Protein AF-A0A9X8NSI2-F1 (afdb_monomer_lite)

Sequence (52 aa):
LNGKPLYVITYGNFANRDAAVSAIKALPAKVQAGKPWPRTVASVQQELATTR

InterPro domains:
  IPR007730 Sporulatio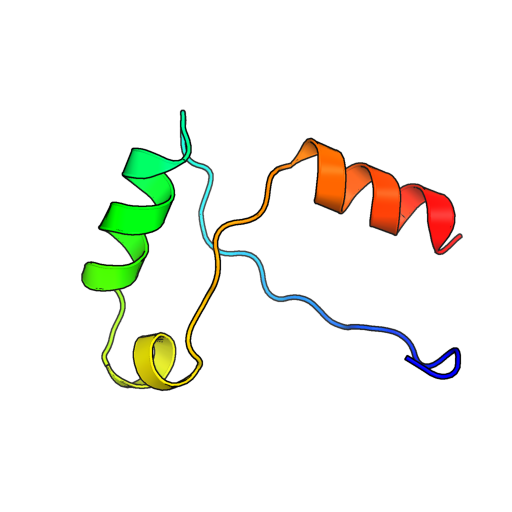n-like domain [PF05036] (2-39)
  IPR007730 Sporulation-like domain [PS51724] (1-40)
  IPR036680 Sporulation-like domain superfamily [G3DSA:3.30.70.1070] (1-48)

Radius of gyration: 12.81 Å; chains: 1; bounding box: 24×21×34 Å

pLDDT: mean 86.73, std 10.42, range [54.47, 95.5]

Secondary structure (DSSP, 8-state):
--SPPP--------SSHHHHHHHHHTS-HHHHTT------HHHHHHHHHHT-

Organism: Bacillus cereus (NCBI:txid1396)

Foldseek 3Di:
DVPDDDDDDDDDDDPDQVRVVVVLVVDPPVSVVVVDDDDDPVVVVVVVVVND

Structure (mmCIF, N/CA/C/O backbone):
data_AF-A0A9X8NSI2-F1
#
_entry.id   AF-A0A9X8NSI2-F1
#
loop_
_atom_site.group_PDB
_atom_site.id
_atom_site.type_symbol
_atom_site.label_atom_id
_atom_site.label_alt_id
_atom_site.label_comp_id
_atom_site.label_asym_id
_atom_site.label_entity_id
_atom_site.label_seq_id
_atom_site.pdbx_PDB_ins_code
_atom_site.Cartn_x
_atom_site.Cartn_y
_atom_site.Cartn_z
_atom_site.occupancy
_atom_site.B_iso_or_equiv
_atom_site.auth_seq_id
_atom_site.auth_comp_id
_atom_site.auth_asym_id
_atom_site.auth_atom_id
_atom_site.pdbx_PDB_model_num
ATOM 1 N N . LEU A 1 1 ? -7.987 14.874 10.068 1.00 56.97 1 LEU A N 1
ATOM 2 C CA . LEU A 1 1 ? -8.896 13.795 10.521 1.00 56.97 1 LEU A CA 1
ATOM 3 C C . LEU A 1 1 ? -9.208 14.071 11.983 1.00 56.97 1 LEU A C 1
ATOM 5 O O . LEU A 1 1 ? -8.285 14.077 12.782 1.00 56.97 1 LEU A O 1
ATOM 9 N N . ASN A 1 2 ? -10.457 14.398 12.312 1.00 64.12 2 ASN A N 1
ATOM 10 C CA . ASN A 1 2 ? -10.879 14.927 13.619 1.00 64.12 2 ASN A CA 1
ATOM 11 C C . ASN A 1 2 ? -10.901 13.841 14.717 1.00 64.12 2 ASN A C 1
ATOM 13 O O . ASN A 1 2 ? -11.957 13.547 15.265 1.00 64.12 2 ASN A O 1
ATOM 17 N N . GLY A 1 3 ? -9.770 13.175 14.971 1.00 69.38 3 GLY A N 1
ATOM 18 C CA . GLY A 1 3 ? -9.646 12.131 15.998 1.00 69.38 3 GLY A CA 1
ATOM 19 C C . GLY A 1 3 ? -10.351 10.804 15.685 1.00 69.38 3 GLY A C 1
ATOM 20 O O . GLY A 1 3 ? -10.430 9.943 16.553 1.00 69.38 3 GLY A O 1
ATOM 21 N N . LYS A 1 4 ? -10.872 10.608 14.463 1.00 69.00 4 LYS A N 1
ATOM 22 C CA . LYS A 1 4 ? -11.473 9.328 14.052 1.00 69.00 4 LYS A CA 1
ATOM 23 C C . LYS A 1 4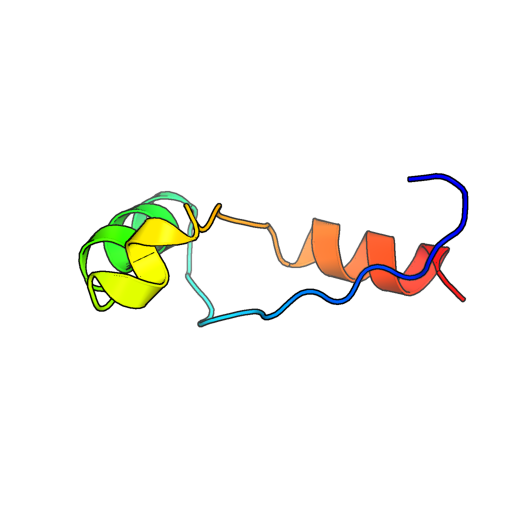 ? -10.388 8.329 13.618 1.00 69.00 4 LYS A C 1
ATOM 25 O O . LYS A 1 4 ? -9.506 8.737 12.858 1.00 69.00 4 LYS A O 1
ATOM 30 N N . PRO A 1 5 ? -10.469 7.049 14.036 1.00 72.69 5 PRO A N 1
ATOM 31 C CA . PRO A 1 5 ? -9.501 6.027 13.650 1.00 72.69 5 PRO A CA 1
ATOM 32 C C . PRO A 1 5 ? -9.485 5.840 12.130 1.00 72.69 5 PRO A C 1
ATOM 34 O O . PRO A 1 5 ? -10.533 5.772 11.483 1.00 72.69 5 PRO A O 1
ATOM 37 N N . LEU A 1 6 ? -8.280 5.784 11.563 1.00 74.88 6 LEU A N 1
ATOM 38 C CA . LEU A 1 6 ? -8.057 5.529 10.146 1.00 74.88 6 LEU A CA 1
ATOM 39 C C . LEU A 1 6 ? -7.786 4.038 9.941 1.00 74.88 6 LEU A C 1
ATOM 41 O O . LEU A 1 6 ? -6.894 3.476 10.571 1.00 74.88 6 LEU A O 1
ATOM 45 N N . TYR A 1 7 ? -8.515 3.418 9.018 1.00 79.88 7 TYR A N 1
ATOM 46 C CA . TYR A 1 7 ? -8.285 2.034 8.614 1.00 79.88 7 TYR A CA 1
ATOM 47 C C . TYR A 1 7 ? -7.597 2.024 7.248 1.00 79.88 7 TYR A C 1
ATOM 49 O O . TYR A 1 7 ? -8.161 2.499 6.262 1.00 79.88 7 TYR A O 1
ATOM 57 N N . VAL A 1 8 ? -6.366 1.509 7.195 1.00 82.31 8 VAL A N 1
ATOM 58 C CA . VAL A 1 8 ? -5.549 1.440 5.974 1.00 82.31 8 VAL A CA 1
ATOM 59 C C . VAL A 1 8 ? -5.416 -0.016 5.541 1.00 82.31 8 VAL A C 1
ATOM 61 O O . VAL A 1 8 ? -5.026 -0.866 6.337 1.00 82.31 8 VAL A O 1
ATOM 64 N N . ILE A 1 9 ? -5.705 -0.301 4.270 1.00 83.06 9 ILE A N 1
ATOM 65 C CA . ILE A 1 9 ? -5.429 -1.600 3.648 1.00 83.06 9 ILE A CA 1
ATOM 66 C C . ILE A 1 9 ? -4.083 -1.494 2.932 1.00 83.06 9 ILE A C 1
ATOM 68 O O . ILE A 1 9 ? -3.913 -0.656 2.046 1.00 83.06 9 ILE A O 1
ATOM 72 N N . THR A 1 10 ? -3.127 -2.332 3.319 1.00 84.06 10 THR A N 1
ATOM 73 C CA . THR A 1 10 ? -1.799 -2.403 2.701 1.00 84.06 10 THR A CA 1
ATOM 74 C C . THR A 1 10 ? -1.717 -3.586 1.738 1.00 84.06 10 THR A C 1
ATOM 76 O O . THR A 1 10 ? -2.244 -4.663 2.005 1.00 84.06 10 THR A O 1
ATOM 79 N N . TYR A 1 11 ? -1.064 -3.382 0.591 1.00 84.31 11 TYR A N 1
ATOM 80 C CA . TYR A 1 11 ? -0.872 -4.408 -0.433 1.00 84.31 11 TYR A CA 1
ATOM 81 C C . TYR A 1 11 ? 0.597 -4.476 -0.853 1.00 84.31 11 TYR A C 1
ATOM 83 O O . TYR A 1 11 ? 1.147 -3.492 -1.349 1.00 84.31 11 TYR A O 1
ATOM 91 N N . GLY A 1 12 ? 1.196 -5.658 -0.695 1.00 87.44 12 GLY A N 1
ATOM 92 C CA . GLY A 1 12 ? 2.568 -5.954 -1.103 1.00 87.44 12 GLY A CA 1
ATOM 93 C C . GLY A 1 12 ? 3.655 -5.334 -0.217 1.00 87.44 12 GLY A C 1
ATOM 94 O O . GLY A 1 12 ? 3.404 -4.482 0.633 1.00 87.44 12 GLY A O 1
ATOM 95 N N . ASN A 1 13 ? 4.889 -5.779 -0.445 1.00 89.94 13 ASN A N 1
ATOM 96 C CA . ASN A 1 13 ? 6.112 -5.156 0.050 1.00 89.94 13 ASN A CA 1
ATOM 97 C C . ASN A 1 13 ? 7.064 -5.005 -1.139 1.00 89.94 13 ASN A C 1
ATOM 99 O O . ASN A 1 13 ? 7.293 -5.970 -1.868 1.00 89.94 13 ASN A O 1
ATOM 103 N N . PHE A 1 14 ? 7.594 -3.805 -1.351 1.00 93.81 14 PHE A N 1
ATOM 104 C CA . PHE A 1 14 ? 8.374 -3.471 -2.540 1.00 93.81 14 PHE A CA 1
ATOM 105 C C . PHE A 1 14 ? 9.749 -2.957 -2.132 1.00 93.81 14 PHE A C 1
ATOM 107 O O . PHE A 1 14 ? 9.866 -2.180 -1.188 1.00 93.81 14 PHE A O 1
ATOM 114 N N . ALA A 1 15 ? 10.785 -3.360 -2.871 1.00 93.19 15 ALA A N 1
ATOM 115 C CA . ALA A 1 15 ? 12.165 -2.965 -2.582 1.00 93.19 15 ALA A CA 1
ATOM 116 C C . ALA A 1 15 ? 12.383 -1.443 -2.660 1.00 93.19 15 ALA A C 1
ATOM 118 O O . ALA A 1 15 ? 13.263 -0.906 -1.993 1.00 93.19 15 ALA A O 1
ATOM 119 N N . ASN A 1 16 ? 11.595 -0.744 -3.481 1.00 94.06 16 ASN A N 1
ATOM 120 C CA . ASN A 1 16 ? 11.674 0.701 -3.649 1.00 94.06 16 ASN A CA 1
ATOM 121 C C . ASN A 1 16 ? 10.335 1.297 -4.122 1.00 94.06 16 ASN A C 1
ATOM 123 O O . ASN A 1 16 ? 9.365 0.589 -4.412 1.00 94.06 16 ASN A O 1
ATOM 127 N N . ARG A 1 17 ? 10.298 2.632 -4.197 1.00 93.06 17 ARG A N 1
ATOM 128 C CA . ARG A 1 17 ? 9.119 3.405 -4.603 1.00 93.06 17 ARG A CA 1
ATOM 129 C C . ARG A 1 17 ? 8.678 3.101 -6.034 1.00 93.06 17 ARG A C 1
ATOM 131 O O . ARG A 1 17 ? 7.478 2.990 -6.268 1.00 93.06 17 ARG A O 1
ATOM 138 N N . ASP A 1 18 ? 9.610 2.947 -6.965 1.00 95.50 18 ASP A N 1
ATOM 139 C CA . ASP A 1 18 ? 9.290 2.753 -8.384 1.00 95.50 18 ASP A CA 1
ATOM 140 C C . ASP A 1 18 ? 8.628 1.396 -8.638 1.00 95.50 18 ASP A C 1
ATOM 142 O O . ASP A 1 18 ? 7.668 1.301 -9.410 1.00 95.50 18 ASP A O 1
ATOM 146 N N . ALA A 1 19 ? 9.062 0.358 -7.917 1.00 95.06 19 ALA A N 1
ATOM 147 C CA . ALA A 1 19 ? 8.410 -0.947 -7.911 1.00 95.06 19 ALA A CA 1
ATOM 148 C C . ALA A 1 19 ? 6.970 -0.857 -7.373 1.00 95.06 19 ALA A C 1
ATOM 150 O O . ALA A 1 19 ? 6.055 -1.415 -7.979 1.00 95.06 19 ALA A O 1
ATOM 151 N N . ALA A 1 20 ? 6.738 -0.093 -6.299 1.00 95.25 20 ALA A N 1
ATOM 152 C CA . ALA A 1 20 ? 5.393 0.128 -5.760 1.00 95.25 20 ALA A CA 1
ATOM 153 C C . ALA A 1 20 ? 4.489 0.916 -6.729 1.00 95.25 20 ALA A C 1
ATOM 155 O O . ALA A 1 20 ? 3.322 0.574 -6.915 1.00 95.25 20 ALA A O 1
ATOM 156 N N . VAL A 1 21 ? 5.025 1.951 -7.389 1.00 94.31 21 VAL A N 1
ATOM 157 C CA . VAL A 1 21 ? 4.293 2.733 -8.403 1.00 94.31 21 VAL A CA 1
ATOM 158 C C . VAL A 1 21 ? 3.934 1.870 -9.610 1.00 94.31 21 VAL A C 1
ATOM 160 O O . VAL A 1 21 ? 2.821 1.955 -10.128 1.00 94.31 21 VAL A O 1
ATOM 163 N N . SER A 1 22 ? 4.851 1.012 -10.048 1.00 95.25 22 SER A N 1
ATOM 164 C CA . SER A 1 22 ? 4.610 0.100 -11.167 1.00 95.25 22 SER A CA 1
ATOM 165 C 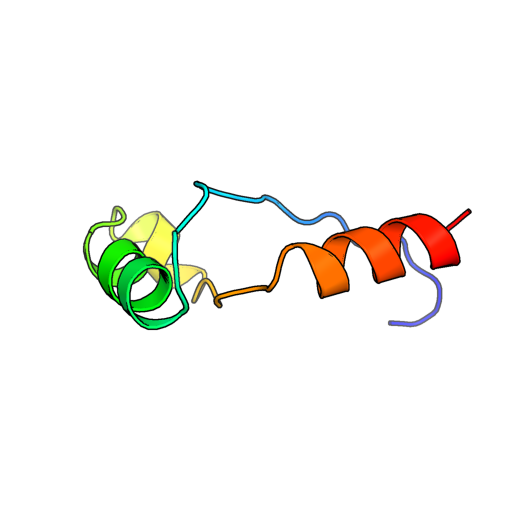C . SER A 1 22 ? 3.545 -0.940 -10.821 1.00 95.25 22 SER A C 1
ATOM 167 O O . SER A 1 22 ? 2.666 -1.208 -11.639 1.00 95.25 22 SER A O 1
ATOM 169 N N . ALA A 1 23 ? 3.552 -1.455 -9.588 1.00 94.00 23 ALA A N 1
ATOM 170 C CA . ALA A 1 23 ? 2.556 -2.410 -9.118 1.00 94.00 23 ALA A CA 1
ATOM 171 C C . ALA A 1 23 ? 1.128 -1.847 -9.134 1.00 94.00 23 ALA A C 1
ATOM 173 O O . ALA A 1 23 ? 0.204 -2.595 -9.436 1.00 94.00 23 ALA A O 1
ATOM 174 N N . ILE A 1 24 ? 0.933 -0.538 -8.905 1.00 93.75 24 ILE A N 1
ATOM 175 C CA . ILE A 1 24 ? -0.394 0.100 -9.003 1.00 93.75 24 ILE A CA 1
ATOM 176 C C . ILE A 1 24 ? -1.019 -0.120 -10.386 1.00 93.75 24 ILE A C 1
ATOM 178 O O . ILE A 1 24 ? -2.208 -0.419 -10.482 1.00 93.75 24 ILE A O 1
ATOM 182 N N . LYS A 1 25 ? -0.219 -0.031 -11.455 1.00 92.94 25 LYS A N 1
ATOM 183 C CA . LYS A 1 25 ? -0.693 -0.219 -12.836 1.00 92.94 25 LYS A CA 1
ATOM 184 C C . LYS A 1 25 ? -1.113 -1.661 -13.128 1.00 92.94 25 LYS A C 1
ATOM 186 O O . LYS A 1 25 ? -1.905 -1.885 -14.036 1.00 92.94 25 LYS A O 1
ATOM 191 N N . ALA A 1 26 ? -0.594 -2.622 -12.364 1.00 93.44 26 ALA A N 1
ATOM 192 C CA . ALA A 1 26 ? -0.916 -4.040 -12.492 1.00 93.44 26 ALA A CA 1
ATOM 193 C C . ALA A 1 26 ? -2.150 -4.462 -11.671 1.00 93.44 26 ALA A C 1
ATOM 195 O O . ALA A 1 26 ? -2.599 -5.602 -11.779 1.00 93.44 26 ALA A O 1
ATOM 196 N N . LEU A 1 27 ? -2.710 -3.572 -10.844 1.00 92.75 27 LEU A N 1
ATOM 197 C CA . LEU A 1 27 ? -3.895 -3.881 -10.043 1.00 92.75 27 LEU A CA 1
ATOM 198 C C . LEU A 1 27 ? -5.163 -3.926 -10.913 1.00 92.75 27 LEU A C 1
ATOM 200 O O . LEU A 1 27 ? -5.242 -3.218 -11.916 1.00 92.75 27 LEU A O 1
ATOM 204 N N . PRO A 1 28 ? -6.208 -4.677 -10.523 1.00 95.38 28 PRO A N 1
ATOM 205 C CA . PRO A 1 28 ? -7.498 -4.628 -11.207 1.00 95.38 28 PRO A CA 1
ATOM 206 C C . PRO A 1 28 ? -8.080 -3.205 -11.252 1.00 95.38 28 PRO A C 1
ATOM 208 O O . PRO A 1 28 ? -7.927 -2.438 -10.299 1.00 95.38 28 PRO A O 1
ATOM 211 N N . ALA A 1 29 ? -8.831 -2.869 -12.308 1.00 95.31 29 ALA A N 1
ATOM 212 C CA . ALA A 1 29 ? -9.387 -1.524 -12.519 1.00 95.31 29 ALA A CA 1
ATOM 213 C C . ALA A 1 29 ? -10.204 -0.999 -11.322 1.00 95.31 29 ALA A C 1
ATOM 215 O O . ALA A 1 29 ? -10.100 0.169 -10.954 1.00 95.31 29 ALA A O 1
ATOM 216 N N . LYS A 1 30 ? -10.959 -1.882 -10.653 1.00 94.00 30 LYS A N 1
ATOM 217 C CA . LYS A 1 30 ? -11.722 -1.544 -9.442 1.00 94.00 30 LYS A CA 1
ATOM 218 C C . LYS A 1 30 ? -10.829 -1.050 -8.298 1.00 94.00 30 LYS A C 1
ATOM 220 O O . LYS A 1 30 ? -11.231 -0.166 -7.552 1.00 94.00 30 LYS A O 1
ATOM 225 N N . VAL A 1 31 ? -9.626 -1.606 -8.163 1.00 92.25 31 VAL A N 1
ATOM 226 C CA . VAL A 1 31 ? -8.655 -1.191 -7.142 1.00 92.25 31 VAL A CA 1
ATOM 227 C C . VAL A 1 31 ? -7.960 0.100 -7.572 1.00 92.25 31 VAL A C 1
ATOM 229 O O . VAL A 1 31 ? -7.819 1.010 -6.762 1.00 92.25 31 VAL A O 1
ATOM 232 N N . GLN A 1 32 ? -7.610 0.234 -8.857 1.00 93.12 32 GLN A N 1
ATOM 233 C CA . GLN A 1 32 ? -7.039 1.475 -9.398 1.00 93.12 32 GLN A CA 1
ATOM 234 C C . GLN A 1 32 ? -7.985 2.678 -9.250 1.00 93.12 32 GLN A C 1
ATOM 236 O O . GLN A 1 32 ? -7.524 3.787 -8.987 1.00 93.12 32 GLN A O 1
ATOM 241 N N . ALA A 1 33 ? -9.302 2.466 -9.353 1.00 94.06 33 ALA A N 1
ATOM 242 C CA . ALA A 1 33 ? -10.313 3.506 -9.145 1.00 94.06 33 ALA A CA 1
ATOM 243 C C . ALA A 1 33 ? -10.260 4.124 -7.735 1.00 94.06 33 ALA A C 1
ATOM 245 O O . ALA A 1 33 ? -10.591 5.296 -7.566 1.00 94.06 33 ALA A O 1
ATOM 246 N N . GLY A 1 34 ? -9.776 3.369 -6.741 1.00 91.75 34 GLY A N 1
ATOM 247 C CA . GLY A 1 34 ? -9.492 3.861 -5.390 1.00 91.75 34 GLY A CA 1
ATOM 248 C C . GLY A 1 34 ? -8.255 4.761 -5.293 1.00 91.75 34 GLY A C 1
ATOM 249 O O . GLY A 1 34 ? -7.937 5.224 -4.202 1.00 91.75 34 GLY A O 1
ATOM 250 N N . LYS A 1 35 ? -7.559 5.006 -6.415 1.00 92.12 35 LYS A N 1
ATOM 251 C CA . LYS A 1 35 ? -6.336 5.817 -6.527 1.00 92.12 35 LYS A CA 1
ATOM 252 C C . LYS A 1 35 ? -5.305 5.464 -5.442 1.00 92.12 35 LYS A C 1
ATOM 254 O O . LYS A 1 35 ? -4.914 6.343 -4.673 1.00 92.12 35 LYS A O 1
ATOM 259 N N . PRO A 1 36 ? -4.879 4.190 -5.348 1.00 93.50 36 PRO A N 1
ATOM 260 C CA . PRO A 1 36 ? -3.935 3.755 -4.327 1.00 93.50 36 PRO A CA 1
ATOM 261 C C . PRO A 1 36 ? -2.629 4.543 -4.434 1.00 93.50 36 PRO A C 1
ATOM 263 O O . PRO A 1 36 ? -2.149 4.833 -5.532 1.00 93.50 36 PRO A O 1
ATOM 266 N N . TRP A 1 37 ? -2.047 4.880 -3.286 1.00 92.56 37 TRP A N 1
ATOM 267 C CA . TRP A 1 37 ? -0.818 5.661 -3.205 1.00 92.56 37 TRP A CA 1
ATOM 268 C C . TRP A 1 37 ? 0.284 4.873 -2.482 1.00 92.56 37 TRP A C 1
ATOM 270 O O . TRP A 1 37 ? 0.009 4.211 -1.478 1.00 92.56 37 TRP A O 1
ATOM 280 N N . PRO A 1 38 ? 1.544 4.939 -2.950 1.00 94.44 38 PRO A N 1
ATOM 281 C CA . PRO A 1 38 ? 2.658 4.300 -2.259 1.00 94.44 38 PRO A CA 1
ATOM 282 C C . PRO A 1 38 ? 2.867 4.881 -0.856 1.00 94.44 38 PRO A C 1
ATOM 284 O O . PRO A 1 38 ? 2.779 6.094 -0.647 1.00 94.44 38 PRO A O 1
ATOM 287 N N . ARG A 1 39 ? 3.207 4.015 0.101 1.00 93.69 39 ARG A N 1
ATOM 288 C CA . ARG A 1 39 ? 3.551 4.371 1.485 1.00 93.69 39 ARG A CA 1
ATOM 289 C C . ARG A 1 39 ? 4.846 3.678 1.891 1.00 93.69 39 ARG A C 1
ATOM 291 O O . ARG A 1 39 ? 5.083 2.542 1.492 1.00 93.69 39 ARG A O 1
ATOM 298 N N . THR A 1 40 ? 5.684 4.355 2.677 1.00 92.94 40 THR A N 1
ATOM 299 C CA . THR A 1 40 ? 6.879 3.729 3.260 1.00 92.94 40 THR A CA 1
ATOM 300 C C . THR A 1 40 ? 6.495 2.945 4.509 1.00 92.94 40 THR A C 1
ATOM 302 O O . THR A 1 40 ? 5.645 3.383 5.286 1.00 92.94 40 THR A O 1
ATOM 305 N N . VAL A 1 41 ? 7.154 1.807 4.735 1.00 90.06 41 VAL A N 1
ATOM 306 C CA . VAL A 1 41 ? 6.931 0.988 5.939 1.00 90.06 41 VAL A CA 1
ATOM 307 C C . VAL A 1 41 ? 7.215 1.797 7.207 1.00 90.06 41 VAL A C 1
ATOM 309 O O . VAL A 1 41 ? 6.419 1.761 8.138 1.00 90.06 41 VAL A O 1
ATOM 312 N N . ALA A 1 42 ? 8.277 2.609 7.204 1.00 91.19 42 ALA A N 1
ATOM 313 C CA . ALA A 1 42 ? 8.617 3.486 8.324 1.00 91.19 42 ALA A CA 1
ATOM 314 C C . ALA A 1 42 ? 7.492 4.484 8.667 1.00 91.19 42 ALA A C 1
ATOM 316 O O . ALA A 1 42 ? 7.180 4.676 9.837 1.00 91.19 42 ALA A O 1
ATOM 317 N N . SER A 1 43 ? 6.831 5.082 7.664 1.00 88.88 43 SER A N 1
ATOM 318 C CA . SER A 1 43 ? 5.692 5.983 7.901 1.00 88.88 43 SER A CA 1
ATOM 319 C C . SER A 1 43 ? 4.510 5.248 8.530 1.00 88.88 43 SER A C 1
ATOM 321 O O . SER A 1 43 ? 3.889 5.777 9.447 1.00 88.88 43 SER A O 1
ATOM 323 N N . VAL A 1 44 ? 4.216 4.030 8.068 1.00 89.00 44 VAL A N 1
ATOM 324 C CA . VAL A 1 44 ? 3.139 3.208 8.638 1.00 89.00 44 VAL A CA 1
ATOM 325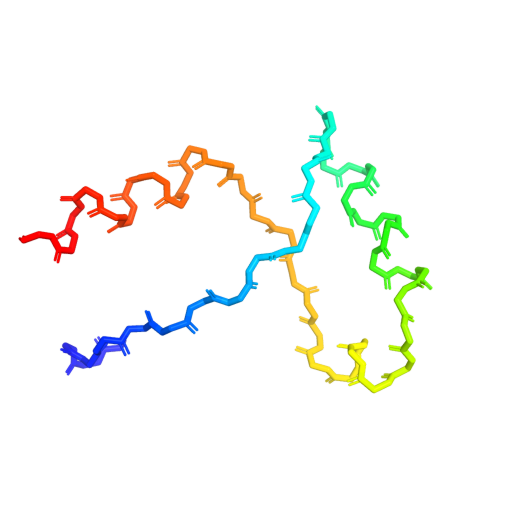 C C . VAL A 1 44 ? 3.466 2.819 10.082 1.00 89.00 44 VAL A C 1
ATOM 327 O O . VAL A 1 44 ? 2.614 2.932 10.956 1.00 89.00 44 VAL A O 1
ATOM 330 N N . GLN A 1 45 ? 4.708 2.419 10.363 1.00 88.88 45 GLN A N 1
ATOM 331 C CA . GLN A 1 45 ? 5.161 2.099 11.720 1.00 88.88 45 GLN A CA 1
ATOM 332 C C . GLN A 1 45 ? 5.056 3.301 12.663 1.00 88.88 45 GLN A C 1
ATOM 334 O O . GLN A 1 45 ? 4.590 3.148 13.790 1.00 88.88 45 GLN A O 1
ATOM 339 N N . GLN A 1 46 ? 5.437 4.493 12.196 1.00 88.94 46 GLN A N 1
ATOM 340 C CA . GLN A 1 46 ? 5.306 5.724 12.970 1.00 88.94 46 GLN A CA 1
ATOM 341 C C . GLN A 1 46 ? 3.840 6.024 13.309 1.00 88.94 46 GLN A C 1
ATOM 343 O O . GLN A 1 46 ? 3.532 6.328 14.458 1.00 88.94 46 GLN A O 1
ATOM 348 N N . GLU A 1 47 ? 2.924 5.894 12.346 1.00 84.44 47 GLU A N 1
ATOM 349 C CA . GLU A 1 47 ? 1.488 6.094 12.586 1.00 84.4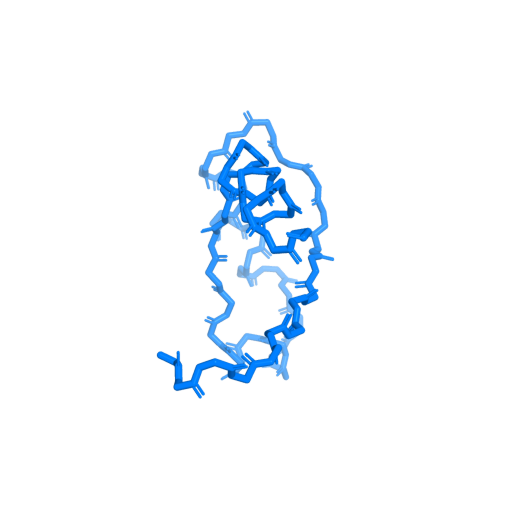4 47 GLU A CA 1
ATOM 350 C C . GLU A 1 47 ? 0.929 5.095 13.606 1.00 84.44 47 GLU A C 1
ATOM 352 O O . GLU A 1 47 ? 0.182 5.485 14.503 1.00 84.44 47 GLU A O 1
ATOM 357 N N . LEU A 1 48 ? 1.333 3.824 13.522 1.00 83.88 48 LEU A N 1
ATOM 358 C CA . LEU A 1 48 ? 0.934 2.791 14.482 1.00 83.88 48 LEU A CA 1
ATOM 359 C C . LEU A 1 48 ? 1.478 3.055 15.892 1.00 83.88 48 LEU A C 1
ATOM 361 O O . LEU A 1 48 ? 0.791 2.772 16.871 1.00 83.88 48 LEU A O 1
ATOM 365 N N . ALA A 1 49 ? 2.694 3.595 16.006 1.00 83.75 49 ALA A N 1
ATOM 366 C CA . ALA A 1 49 ? 3.292 3.951 17.290 1.00 83.75 49 ALA A CA 1
ATOM 367 C C . ALA A 1 49 ? 2.613 5.173 17.928 1.00 83.75 49 ALA A C 1
ATOM 369 O O . ALA A 1 49 ? 2.427 5.203 19.140 1.00 83.75 49 ALA A O 1
ATOM 370 N N . THR A 1 50 ? 2.231 6.164 17.119 1.00 74.00 50 THR A N 1
ATOM 371 C CA . THR A 1 50 ? 1.574 7.399 17.578 1.00 7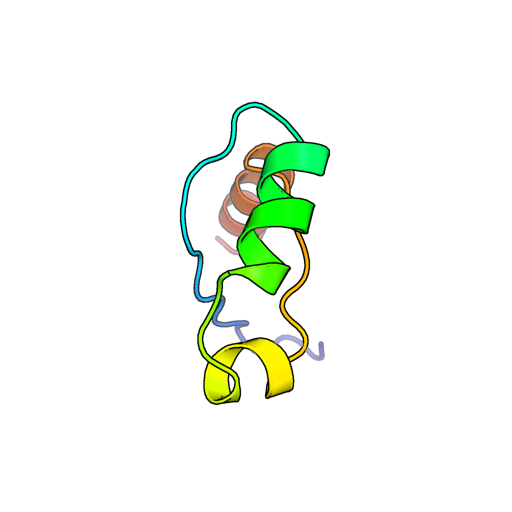4.00 50 THR A CA 1
ATOM 372 C C . THR A 1 50 ? 0.086 7.212 17.895 1.00 74.00 50 THR A C 1
ATOM 374 O O . THR A 1 50 ? -0.468 7.997 18.653 1.00 74.00 50 THR A O 1
ATOM 377 N N . THR A 1 51 ? -0.564 6.181 17.350 1.00 63.16 51 THR A N 1
ATOM 378 C CA . THR A 1 51 ? -2.002 5.902 17.563 1.00 63.16 51 THR A CA 1
ATOM 379 C C . THR A 1 51 ? -2.270 5.004 18.788 1.00 63.16 51 THR A C 1
ATOM 381 O O . THR A 1 51 ? -3.397 4.549 18.973 1.00 63.16 51 THR A O 1
ATOM 384 N N . ARG A 1 52 ? -1.253 4.715 19.613 1.00 54.47 52 ARG A N 1
ATOM 385 C CA . ARG A 1 52 ? -1.417 3.984 20.882 1.00 54.47 52 ARG A CA 1
ATOM 386 C C . ARG A 1 52 ? -1.925 4.868 22.012 1.00 54.47 52 ARG A C 1
ATOM 388 O O . ARG A 1 52 ? -1.493 6.037 22.078 1.00 54.47 52 ARG A O 1
#